Protein AF-S8FRS9-F1 (afdb_monomer)

Secondary structure (DSSP, 8-state):
---PPPPTTS-----TTSTTHHHHGGGSS---------TTHHHHS-HHHHHHS-HHHHHHHHHHHHHHHHHHHHHHHHHTT--SS-GGGTGGGTT--HHHHHHHHHHHHHHHHHHHHHHHHHHHHHHHHT-

Solvent-accessible surface area (backbone atoms only — not comparable to full-atom values): 8387 Å² total; per-residue (Å²): 138,86,83,77,84,80,76,95,75,87,76,76,81,90,45,88,82,45,70,56,46,71,68,64,72,61,75,76,77,72,93,66,81,75,76,92,79,60,92,57,49,77,79,76,38,55,75,63,51,64,72,70,50,55,67,75,60,52,51,53,52,53,51,51,54,53,52,55,48,49,53,52,52,50,53,52,28,56,76,68,72,58,62,97,64,63,68,80,74,46,59,86,53,65,86,64,49,71,69,58,54,51,52,52,52,52,49,54,54,51,51,53,49,52,51,51,52,51,52,54,33,46,57,48,50,56,56,61,72,78,108

Structure (mmCIF, N/CA/C/O backbone):
data_AF-S8FRS9-F1
#
_entry.id   AF-S8FRS9-F1
#
loop_
_atom_site.group_PDB
_atom_site.id
_atom_site.type_symbol
_atom_site.label_atom_id
_atom_site.label_alt_id
_atom_site.label_comp_id
_atom_site.label_asym_id
_atom_site.label_entity_id
_atom_site.label_seq_id
_atom_site.pdbx_PDB_ins_code
_atom_site.Cartn_x
_atom_site.Cartn_y
_atom_site.Cartn_z
_atom_site.occupancy
_atom_site.B_iso_or_equiv
_atom_site.auth_seq_id
_atom_site.auth_comp_id
_atom_site.auth_asym_id
_atom_site.auth_atom_id
_atom_site.pdbx_PDB_model_num
ATOM 1 N N . MET A 1 1 ? -28.679 23.595 -21.204 1.00 37.31 1 MET A N 1
ATOM 2 C CA . MET A 1 1 ? -27.395 23.309 -20.527 1.00 37.31 1 MET A CA 1
ATOM 3 C C . MET A 1 1 ? -27.584 23.653 -19.059 1.00 37.31 1 MET A C 1
ATOM 5 O O . MET A 1 1 ? -27.739 24.822 -18.748 1.00 37.31 1 MET A O 1
ATOM 9 N N . SER A 1 2 ? -27.729 22.643 -18.199 1.00 36.31 2 SER A N 1
ATOM 10 C CA . SER A 1 2 ? -28.071 22.813 -16.780 1.00 36.31 2 SER A CA 1
ATOM 11 C C . SER A 1 2 ? -26.798 22.725 -15.941 1.00 36.31 2 SER A C 1
ATOM 13 O O . SER A 1 2 ? -26.158 21.676 -15.910 1.00 36.31 2 SER A O 1
ATOM 15 N N . THR A 1 3 ? -26.408 23.824 -15.302 1.00 47.44 3 THR A N 1
ATOM 16 C CA . THR A 1 3 ? -25.292 23.894 -14.350 1.00 47.44 3 THR A CA 1
ATOM 17 C C . THR A 1 3 ? -25.769 23.407 -12.982 1.00 47.44 3 THR A C 1
ATOM 19 O O . THR A 1 3 ? -26.663 24.009 -12.392 1.00 47.44 3 THR A O 1
ATOM 22 N N . GLY A 1 4 ? -25.208 22.297 -12.496 1.00 37.56 4 GLY A N 1
ATOM 23 C CA . GLY A 1 4 ? -25.446 21.802 -11.135 1.00 37.56 4 GLY A CA 1
ATOM 24 C C . GLY A 1 4 ? -24.788 22.695 -10.068 1.00 37.56 4 GLY A C 1
ATOM 25 O O . GLY A 1 4 ? -23.850 23.426 -10.391 1.00 37.56 4 GLY A O 1
ATOM 26 N N . PRO A 1 5 ? -25.268 22.663 -8.812 1.00 43.44 5 PRO A N 1
ATOM 27 C CA . PRO A 1 5 ? -24.862 23.605 -7.774 1.00 43.44 5 PRO A CA 1
ATOM 28 C C . PRO A 1 5 ? -23.457 23.307 -7.233 1.00 43.44 5 PRO A C 1
ATOM 30 O O . PRO A 1 5 ? -23.099 22.159 -6.959 1.00 43.44 5 PRO A O 1
ATOM 33 N N . SER A 1 6 ? -22.672 24.368 -7.057 1.00 46.62 6 SER A N 1
ATOM 34 C CA . SER A 1 6 ? -21.384 24.385 -6.365 1.00 46.62 6 SER A CA 1
ATOM 35 C C . SER A 1 6 ? -21.546 24.018 -4.884 1.00 46.62 6 SER A C 1
ATOM 37 O O . SER A 1 6 ? -22.478 24.452 -4.209 1.00 46.62 6 SER A O 1
ATOM 39 N N . SER A 1 7 ? -20.634 23.188 -4.370 1.00 42.19 7 SER A N 1
ATOM 40 C CA . SER A 1 7 ? -20.610 22.776 -2.963 1.00 42.19 7 SER A CA 1
ATOM 41 C C . SER A 1 7 ? -20.274 23.959 -2.031 1.00 42.19 7 SER A C 1
ATOM 43 O O . SER A 1 7 ? -19.376 24.736 -2.350 1.00 42.19 7 SER A O 1
ATOM 45 N N . PRO A 1 8 ? -20.922 24.096 -0.859 1.00 42.75 8 PRO A N 1
ATOM 46 C CA . PRO A 1 8 ? -20.873 25.317 -0.048 1.00 42.75 8 PRO A CA 1
ATOM 47 C C . PRO A 1 8 ? -19.694 25.388 0.948 1.00 42.75 8 PRO A C 1
ATOM 49 O O . PRO A 1 8 ? -19.865 25.848 2.071 1.00 42.75 8 PRO A O 1
ATOM 52 N N . LEU A 1 9 ? -18.488 24.936 0.580 1.00 46.81 9 LEU A N 1
ATOM 53 C CA . LEU A 1 9 ? -17.329 24.916 1.500 1.00 46.81 9 LEU A CA 1
ATOM 54 C C . LEU A 1 9 ? -16.183 25.881 1.144 1.00 46.81 9 LEU A C 1
ATOM 56 O O . LEU A 1 9 ? -15.156 25.860 1.818 1.00 46.81 9 LEU A O 1
ATOM 60 N N . ASP A 1 10 ? -16.345 26.755 0.149 1.00 44.22 10 ASP A N 1
ATOM 61 C CA . ASP A 1 10 ? -15.230 27.562 -0.382 1.00 44.22 10 ASP A CA 1
ATOM 62 C C . ASP A 1 10 ? -15.014 28.946 0.263 1.00 44.22 10 ASP A C 1
ATOM 64 O O . ASP A 1 10 ? -14.202 29.727 -0.227 1.00 44.22 10 ASP A O 1
ATOM 68 N N . THR A 1 11 ? -15.657 29.281 1.387 1.00 48.97 11 THR A N 1
ATOM 69 C CA . THR A 1 11 ? -15.499 30.622 1.997 1.00 48.97 11 THR A CA 1
ATOM 70 C C . THR A 1 11 ? -15.418 30.614 3.525 1.00 48.97 11 THR A C 1
ATOM 72 O O . THR A 1 11 ? -16.160 31.331 4.194 1.00 48.97 11 THR A O 1
ATOM 75 N N . ALA A 1 12 ? -14.515 29.829 4.115 1.00 50.44 12 ALA A N 1
ATOM 76 C CA . ALA A 1 12 ? -14.093 30.109 5.490 1.00 50.44 12 ALA A CA 1
ATOM 77 C C . ALA A 1 12 ? -13.006 31.207 5.464 1.00 50.44 12 ALA A C 1
ATOM 79 O O . ALA A 1 12 ? -11.984 31.010 4.799 1.00 50.44 12 ALA A O 1
ATOM 80 N N . PRO A 1 13 ? -13.192 32.359 6.140 1.00 55.31 13 PRO A N 1
ATOM 81 C CA . PRO A 1 13 ? -12.172 33.401 6.207 1.00 55.31 13 PRO A CA 1
ATOM 82 C C . PRO A 1 13 ? -10.888 32.846 6.835 1.00 55.31 13 PRO A C 1
ATOM 84 O O . PRO A 1 13 ? -10.922 32.150 7.850 1.00 55.31 13 PRO A O 1
ATOM 87 N N . TYR A 1 14 ? -9.749 33.124 6.196 1.00 56.94 14 TYR A N 1
ATOM 88 C CA . TYR A 1 14 ? -8.428 32.721 6.673 1.00 56.94 14 TYR A CA 1
ATOM 89 C C . TYR A 1 14 ? -8.137 33.411 8.011 1.00 56.94 14 TYR A C 1
ATOM 91 O O . TYR A 1 14 ? -7.732 34.570 8.050 1.00 56.94 14 TYR A O 1
ATOM 99 N N . ASP A 1 15 ? -8.354 32.689 9.106 1.00 65.75 15 ASP A N 1
ATOM 100 C CA . ASP A 1 15 ? -7.955 33.111 10.441 1.00 65.75 15 ASP A CA 1
ATOM 101 C C . ASP A 1 15 ? -6.576 32.508 10.770 1.00 65.75 15 ASP A C 1
ATOM 103 O O . ASP A 1 15 ? -6.468 31.295 10.983 1.00 65.75 15 ASP A O 1
ATOM 107 N N . PRO A 1 16 ? -5.500 33.314 10.821 1.00 62.53 16 PRO A N 1
ATOM 108 C CA . PRO A 1 16 ? -4.156 32.834 11.136 1.00 62.53 16 PRO A CA 1
ATOM 109 C C . PRO A 1 16 ? -4.017 32.297 12.570 1.00 62.53 16 PRO A C 1
ATOM 111 O O . PRO A 1 16 ? -3.011 31.647 12.870 1.00 62.53 16 PRO A O 1
ATOM 114 N N . SER A 1 17 ? -4.996 32.546 13.448 1.00 65.06 17 SER A N 1
ATOM 115 C CA . SER A 1 17 ? -5.059 31.982 14.798 1.00 65.06 17 SER A CA 1
ATOM 116 C C . SER A 1 17 ? -5.681 30.579 14.835 1.00 65.06 17 SER A C 1
ATOM 118 O O . SER A 1 17 ? -5.456 29.837 15.794 1.00 65.06 17 SER A O 1
ATOM 120 N N . HIS A 1 18 ? -6.383 30.158 13.771 1.00 69.38 18 HIS A N 1
ATOM 121 C CA . HIS A 1 18 ? -7.006 28.839 13.721 1.00 69.38 18 HIS A CA 1
ATOM 122 C C . HIS A 1 18 ? -5.938 27.737 13.591 1.00 69.38 18 HIS A C 1
ATOM 124 O O . HIS A 1 18 ? -5.136 27.754 12.647 1.00 69.38 18 HIS A O 1
ATOM 130 N N . PRO A 1 19 ? -5.967 26.683 14.431 1.00 65.56 19 PRO A N 1
ATOM 131 C CA . PRO A 1 19 ? -4.932 25.640 14.481 1.00 65.56 19 PRO A CA 1
ATOM 132 C C . PRO A 1 19 ? -4.736 24.840 13.179 1.00 65.56 19 PRO A C 1
ATOM 134 O O . PRO A 1 19 ? -3.778 24.090 13.059 1.00 65.56 19 PRO A O 1
ATOM 137 N N . TYR A 1 20 ? -5.598 25.003 12.171 1.00 68.44 20 TYR A N 1
ATOM 138 C CA . TYR A 1 20 ? -5.528 24.283 10.891 1.00 68.44 20 TYR A CA 1
ATOM 139 C C . TYR A 1 20 ? -5.315 25.196 9.684 1.00 68.44 20 TYR A C 1
ATOM 141 O O . TYR A 1 20 ? -5.204 24.693 8.567 1.00 68.44 20 TYR A O 1
ATOM 149 N N . ALA A 1 21 ? -5.209 26.515 9.877 1.00 68.00 21 ALA A N 1
ATOM 150 C CA . ALA A 1 21 ? -5.101 27.479 8.782 1.00 68.00 21 ALA A CA 1
ATOM 151 C C . ALA A 1 21 ? -3.931 27.166 7.825 1.00 68.00 21 ALA A C 1
ATOM 153 O O . ALA A 1 21 ? -4.050 27.310 6.611 1.00 68.00 21 ALA A O 1
ATOM 154 N N . ARG A 1 22 ? -2.824 26.619 8.350 1.00 62.84 22 ARG A N 1
ATOM 155 C CA . ARG A 1 22 ? -1.629 26.220 7.577 1.00 62.84 22 ARG A CA 1
ATOM 156 C C . ARG A 1 22 ? -1.781 24.938 6.755 1.00 62.84 22 ARG A C 1
ATOM 158 O O . ARG A 1 22 ? -1.001 24.705 5.834 1.00 62.84 22 ARG A O 1
ATOM 165 N N . ILE A 1 23 ? -2.750 24.087 7.088 1.00 62.66 23 ILE A N 1
ATOM 166 C CA . ILE A 1 23 ? -3.017 22.854 6.334 1.00 62.66 23 ILE A CA 1
ATOM 167 C C . ILE A 1 23 ? -3.698 23.210 5.007 1.00 62.66 23 ILE A C 1
ATOM 169 O O . ILE A 1 23 ? -3.396 22.610 3.975 1.00 62.66 23 ILE A O 1
ATOM 173 N N . TYR A 1 24 ? -4.556 24.233 5.021 1.00 59.56 24 TYR A N 1
ATOM 174 C CA . TYR A 1 24 ? -5.308 24.684 3.852 1.00 59.56 24 TYR A CA 1
ATOM 175 C C . TYR A 1 24 ? -4.488 25.578 2.912 1.00 59.56 24 TYR A C 1
ATOM 177 O O . TYR A 1 24 ? -4.623 25.448 1.699 1.00 59.56 24 TYR A O 1
ATOM 185 N N . T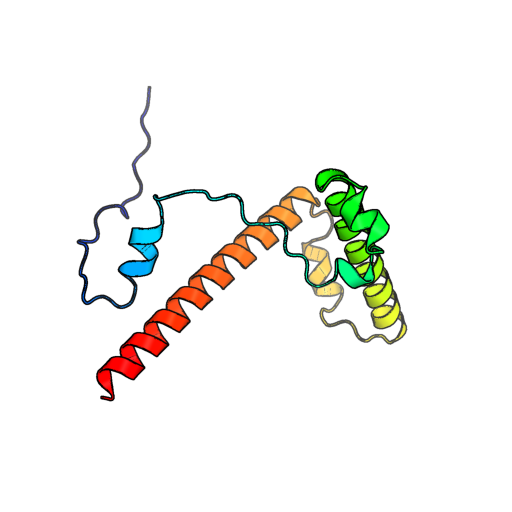HR A 1 25 ? -3.553 26.387 3.423 1.00 58.75 25 THR A N 1
ATOM 186 C CA . THR A 1 25 ? -2.671 27.220 2.575 1.00 58.75 25 THR A CA 1
ATOM 187 C C . THR A 1 25 ? -1.615 26.427 1.801 1.00 58.75 25 THR A C 1
ATOM 189 O O . THR A 1 25 ? -1.018 26.938 0.857 1.00 58.75 25 THR A O 1
ATOM 192 N N . ARG A 1 26 ? -1.391 25.150 2.141 1.00 56.88 26 ARG A N 1
ATOM 193 C CA . ARG A 1 26 ? -0.416 24.284 1.457 1.00 56.88 26 ARG A CA 1
ATOM 194 C C . ARG A 1 26 ? -0.953 23.636 0.170 1.00 56.88 26 ARG A C 1
ATOM 196 O O . ARG A 1 26 ? -0.233 22.861 -0.458 1.00 56.88 26 ARG A O 1
ATOM 203 N N . LYS A 1 27 ? -2.203 23.902 -0.227 1.00 55.19 27 LYS A N 1
ATOM 204 C CA . LYS A 1 27 ? -2.864 23.158 -1.314 1.00 55.19 27 LYS A CA 1
ATOM 205 C C . LYS A 1 27 ? -2.434 23.522 -2.743 1.00 55.19 27 LYS A C 1
ATOM 207 O O . LYS A 1 27 ? -2.651 22.687 -3.615 1.00 55.19 27 LYS A O 1
ATOM 212 N N . GLU A 1 28 ? -1.783 24.659 -3.005 1.00 51.62 28 GLU A N 1
ATOM 213 C CA . GLU A 1 28 ? -1.558 25.097 -4.404 1.00 51.62 28 GLU A CA 1
ATOM 214 C C . GLU A 1 28 ? -0.097 25.239 -4.867 1.00 51.62 28 GLU A C 1
ATOM 216 O O . GLU A 1 28 ? 0.182 25.166 -6.063 1.00 51.62 28 GLU A O 1
ATOM 221 N N . GLY A 1 29 ? 0.877 25.355 -3.966 1.00 48.53 29 GLY A N 1
ATOM 222 C CA . GLY A 1 29 ? 2.266 25.620 -4.351 1.00 48.53 29 GLY A CA 1
ATOM 223 C C . GLY A 1 29 ? 3.116 24.359 -4.519 1.00 48.53 29 GLY A C 1
ATOM 224 O O . GLY A 1 29 ? 3.614 23.816 -3.538 1.00 48.53 29 GLY A O 1
ATOM 225 N N . ALA A 1 30 ? 3.356 23.951 -5.766 1.00 52.44 30 ALA A N 1
ATOM 226 C CA . ALA A 1 30 ? 4.324 22.935 -6.198 1.00 52.44 30 ALA A CA 1
ATOM 227 C C . ALA A 1 30 ? 3.977 21.467 -5.872 1.00 52.44 30 ALA A C 1
ATOM 229 O O . ALA A 1 30 ? 4.386 20.890 -4.861 1.00 52.44 30 ALA A O 1
ATOM 230 N N . LYS A 1 31 ? 3.364 20.792 -6.856 1.00 56.38 31 LYS A N 1
ATOM 231 C CA . LYS A 1 31 ? 3.412 19.328 -7.029 1.00 56.38 31 LYS A CA 1
ATOM 232 C C . LYS A 1 31 ? 4.859 18.887 -7.303 1.00 56.38 31 LYS A C 1
ATOM 234 O O . LYS A 1 31 ? 5.198 18.454 -8.402 1.00 56.38 31 LYS A O 1
ATOM 239 N N . ARG A 1 32 ? 5.755 19.034 -6.325 1.00 56.50 32 ARG A N 1
ATOM 240 C CA . ARG A 1 32 ? 7.121 18.522 -6.429 1.00 56.50 32 ARG A CA 1
ATOM 241 C C . ARG A 1 32 ? 7.009 17.002 -6.453 1.00 56.50 32 ARG A C 1
ATOM 243 O O . ARG A 1 32 ? 6.463 16.413 -5.519 1.00 56.50 32 ARG A O 1
ATOM 250 N N . ARG A 1 33 ? 7.478 16.362 -7.530 1.00 57.28 33 ARG A N 1
ATOM 251 C CA . ARG A 1 33 ? 7.569 14.897 -7.588 1.00 57.28 33 ARG A CA 1
ATOM 252 C C . ARG A 1 33 ? 8.362 14.445 -6.365 1.00 57.28 33 ARG A C 1
ATOM 254 O O . ARG A 1 33 ? 9.526 14.808 -6.211 1.00 57.28 33 ARG A O 1
ATOM 261 N N . LYS A 1 34 ? 7.701 13.719 -5.463 1.00 62.16 34 LYS A N 1
ATOM 262 C CA . LYS A 1 34 ? 8.333 13.190 -4.259 1.00 62.16 34 LYS A CA 1
ATOM 263 C C . LYS A 1 34 ? 9.410 12.210 -4.712 1.00 62.16 34 LYS A C 1
ATOM 265 O O . LYS A 1 34 ? 9.132 11.320 -5.516 1.00 62.16 34 LYS A O 1
ATOM 270 N N . MET A 1 35 ? 10.637 12.429 -4.247 1.00 64.25 35 MET A N 1
ATOM 271 C CA . MET A 1 35 ? 11.751 11.537 -4.538 1.00 64.25 35 MET A CA 1
ATOM 272 C C . MET A 1 35 ? 11.377 10.120 -4.100 1.00 64.2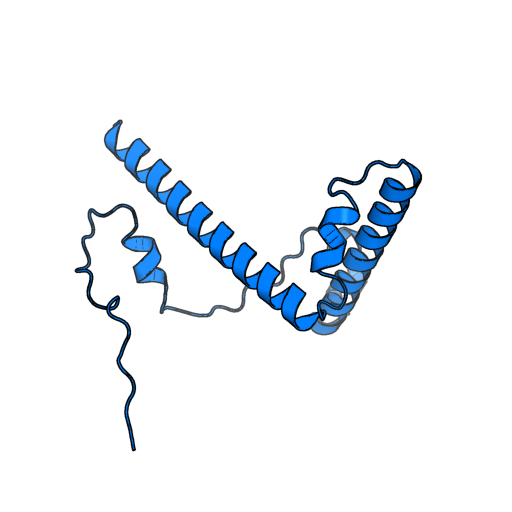5 35 MET A C 1
ATOM 274 O O . MET A 1 35 ? 10.760 9.932 -3.048 1.00 64.25 35 MET A O 1
ATOM 278 N N . TRP A 1 36 ? 11.684 9.150 -4.957 1.00 65.69 36 TRP A N 1
ATOM 279 C CA . TRP A 1 36 ? 11.430 7.740 -4.698 1.00 65.69 36 TRP A CA 1
ATOM 280 C C . TRP A 1 36 ? 12.340 7.288 -3.553 1.00 65.69 36 TRP A C 1
ATOM 282 O O . TRP A 1 36 ? 13.498 6.969 -3.777 1.00 65.69 36 TRP A O 1
ATOM 292 N N . ASN A 1 37 ? 11.819 7.335 -2.327 1.00 67.44 37 ASN A N 1
ATOM 293 C CA . ASN A 1 37 ? 12.516 6.933 -1.109 1.00 67.44 37 ASN A CA 1
ATOM 294 C C . ASN A 1 37 ? 11.811 5.697 -0.552 1.00 67.44 37 ASN A C 1
ATOM 296 O O . ASN A 1 37 ? 10.843 5.823 0.200 1.00 67.44 37 ASN A O 1
ATOM 300 N N . HIS A 1 38 ? 12.254 4.510 -0.963 1.00 79.56 38 HIS A N 1
ATOM 301 C CA . HIS A 1 38 ? 11.671 3.251 -0.508 1.00 79.56 38 HIS A CA 1
ATOM 302 C C . HIS A 1 38 ? 12.515 2.673 0.614 1.00 79.56 38 HIS A C 1
ATOM 304 O O . HIS A 1 38 ? 13.694 2.384 0.427 1.00 79.56 38 HIS A O 1
ATOM 310 N N . ALA A 1 39 ? 11.898 2.507 1.785 1.00 80.56 39 ALA A N 1
ATOM 311 C CA . ALA A 1 39 ? 12.586 2.072 2.998 1.00 80.56 39 ALA A CA 1
ATOM 312 C C . ALA A 1 39 ? 13.329 0.7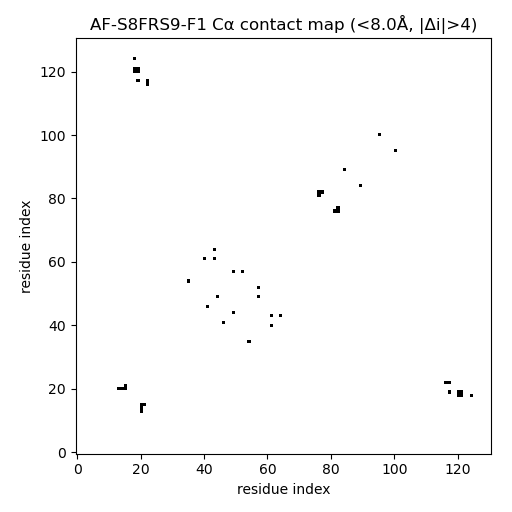36 2.815 1.00 80.56 39 ALA A C 1
ATOM 314 O O . ALA A 1 39 ? 14.400 0.555 3.386 1.00 80.56 39 ALA A O 1
ATOM 315 N N . HIS A 1 40 ? 12.798 -0.158 1.973 1.00 82.75 40 HIS A N 1
ATOM 316 C CA . HIS A 1 40 ? 13.349 -1.496 1.742 1.00 82.75 40 HIS A CA 1
ATOM 317 C C . HIS A 1 40 ? 14.079 -1.648 0.400 1.00 82.75 40 HIS A C 1
ATOM 319 O O . HIS A 1 40 ? 14.389 -2.767 0.005 1.00 82.75 40 HIS A O 1
ATOM 325 N N . GLU A 1 41 ? 14.367 -0.558 -0.326 1.00 85.62 41 GLU A N 1
ATOM 326 C CA . GLU A 1 41 ? 15.047 -0.649 -1.634 1.00 85.62 41 GLU A CA 1
ATOM 327 C C . GLU A 1 41 ? 16.415 -1.333 -1.494 1.00 85.62 41 GLU A C 1
ATOM 329 O O . GLU A 1 41 ? 16.745 -2.221 -2.270 1.00 85.62 41 GLU A O 1
ATOM 334 N N . LYS A 1 42 ? 17.157 -1.013 -0.428 1.00 85.81 42 LYS A N 1
ATOM 335 C CA . LYS A 1 42 ? 18.468 -1.613 -0.122 1.00 85.81 42 LYS A CA 1
ATOM 336 C C . LYS A 1 42 ? 18.408 -3.078 0.323 1.00 85.81 42 LYS A C 1
ATOM 338 O O . LYS A 1 42 ? 19.444 -3.724 0.394 1.00 85.81 42 LYS A O 1
ATOM 343 N N . SER A 1 43 ? 17.226 -3.582 0.673 1.00 86.56 43 SER A N 1
ATOM 344 C CA . SER A 1 43 ? 17.021 -4.991 1.031 1.00 86.56 43 SER A CA 1
ATOM 345 C C . SER A 1 43 ? 16.639 -5.845 -0.177 1.00 86.56 43 SER A C 1
ATOM 347 O O . SER A 1 43 ? 16.744 -7.063 -0.108 1.00 86.56 43 SER A O 1
ATOM 349 N N . LEU A 1 44 ? 16.167 -5.213 -1.256 1.00 88.44 44 LEU A N 1
ATOM 350 C CA . LEU A 1 44 ? 15.689 -5.887 -2.464 1.00 88.44 44 LEU A CA 1
ATOM 351 C C . LEU A 1 44 ? 16.646 -5.746 -3.646 1.00 88.44 44 LEU A C 1
ATOM 353 O O . LEU A 1 44 ? 16.662 -6.619 -4.503 1.00 88.44 44 LEU A O 1
ATOM 357 N N . PHE A 1 45 ? 17.422 -4.663 -3.693 1.00 90.00 45 PHE A N 1
ATOM 358 C CA . PHE A 1 45 ? 18.359 -4.384 -4.772 1.00 90.00 45 PHE A CA 1
ATOM 359 C C . PHE A 1 45 ? 19.766 -4.181 -4.224 1.00 90.00 45 PHE A C 1
ATOM 361 O O . PHE A 1 45 ? 19.983 -3.514 -3.208 1.00 90.00 45 PHE A O 1
ATOM 368 N N . THR A 1 46 ? 20.736 -4.701 -4.958 1.00 91.44 46 THR A N 1
ATOM 369 C CA . THR A 1 46 ? 22.150 -4.407 -4.762 1.00 91.44 46 THR A CA 1
ATOM 370 C C . THR A 1 46 ? 22.467 -2.952 -5.145 1.00 91.44 46 THR A C 1
ATOM 372 O O . THR A 1 46 ? 21.756 -2.336 -5.949 1.00 91.44 46 THR A O 1
ATOM 375 N N . PRO A 1 47 ? 23.569 -2.369 -4.633 1.00 89.75 47 PRO A N 1
ATOM 376 C CA . PRO A 1 47 ? 24.001 -1.026 -5.033 1.00 89.75 47 PRO A CA 1
ATOM 377 C C . PRO A 1 47 ? 24.211 -0.877 -6.547 1.00 89.75 47 PRO A C 1
ATOM 379 O O . PRO A 1 47 ? 23.937 0.187 -7.111 1.00 89.75 47 PRO A O 1
ATOM 382 N N . GLN A 1 48 ? 24.660 -1.950 -7.206 1.00 90.81 48 GLN A N 1
ATOM 383 C CA . GLN A 1 48 ? 24.840 -1.991 -8.653 1.00 90.81 48 GLN A CA 1
ATOM 384 C C . GLN A 1 48 ? 23.494 -1.873 -9.373 1.00 90.81 48 GLN A C 1
ATOM 386 O O . GLN A 1 48 ? 23.344 -0.991 -10.212 1.00 90.81 48 GLN A O 1
ATOM 391 N N . GLU A 1 49 ? 22.496 -2.674 -8.998 1.00 90.31 49 GLU A N 1
ATOM 392 C CA . GLU A 1 49 ? 21.148 -2.629 -9.586 1.00 90.31 49 GLU A CA 1
ATOM 393 C C . GLU A 1 49 ? 20.452 -1.285 -9.357 1.00 90.31 49 GLU A C 1
ATOM 395 O O . GLU A 1 49 ? 19.801 -0.759 -10.258 1.00 90.31 49 GLU A O 1
ATOM 400 N N . ILE A 1 50 ? 20.625 -0.672 -8.182 1.00 88.56 50 ILE A N 1
ATOM 401 C CA . ILE A 1 50 ? 20.091 0.672 -7.905 1.00 88.56 50 ILE A CA 1
ATOM 402 C C . ILE A 1 50 ? 20.694 1.712 -8.861 1.00 88.56 50 ILE A C 1
ATOM 404 O O . ILE A 1 50 ? 19.991 2.636 -9.287 1.00 88.56 50 ILE A O 1
ATOM 408 N N . SER A 1 51 ? 21.976 1.562 -9.196 1.00 86.38 51 SER A N 1
ATOM 409 C CA . SER A 1 51 ? 22.708 2.496 -10.054 1.00 86.38 51 SER A CA 1
ATOM 410 C C . SER A 1 51 ? 22.435 2.273 -11.544 1.00 86.38 51 SER A C 1
ATOM 412 O O . SER A 1 51 ? 22.415 3.237 -12.305 1.00 86.38 51 SER A O 1
ATOM 414 N N . THR A 1 52 ? 22.206 1.027 -11.971 1.00 90.88 52 THR A N 1
ATOM 415 C CA . THR A 1 52 ? 22.052 0.666 -13.391 1.00 90.88 52 THR A CA 1
ATOM 416 C C . THR A 1 52 ? 20.598 0.585 -13.847 1.00 90.88 52 THR A C 1
ATOM 418 O O . THR A 1 52 ? 20.285 0.959 -14.977 1.00 90.88 52 THR A O 1
ATOM 421 N N . MET A 1 53 ? 19.678 0.125 -12.996 1.00 89.62 53 MET A N 1
ATOM 422 C CA . MET A 1 53 ? 18.274 -0.023 -13.373 1.00 89.62 53 MET A CA 1
ATOM 423 C C . MET A 1 53 ? 17.523 1.288 -13.207 1.00 89.62 53 MET A C 1
ATOM 425 O O . MET A 1 53 ? 17.538 1.892 -12.140 1.00 89.62 53 MET A O 1
ATOM 429 N N . GLY A 1 54 ? 16.763 1.700 -14.220 1.00 87.81 54 GLY A N 1
ATOM 430 C CA . GLY A 1 54 ? 15.912 2.884 -14.126 1.00 87.81 54 GLY A CA 1
ATOM 431 C C . GLY A 1 54 ? 14.811 2.751 -13.068 1.00 87.81 54 GLY A C 1
ATOM 432 O O . GLY A 1 54 ? 14.237 1.677 -12.864 1.00 87.81 54 GLY A O 1
ATOM 433 N N . ALA A 1 55 ? 14.449 3.877 -12.441 1.00 84.19 55 ALA A N 1
ATOM 434 C CA . ALA A 1 55 ? 13.430 3.914 -11.393 1.00 84.19 55 ALA A CA 1
ATOM 435 C C . ALA A 1 55 ? 12.116 3.192 -11.766 1.00 84.19 55 ALA A C 1
ATOM 437 O O . ALA A 1 55 ? 11.663 2.416 -10.934 1.00 84.19 55 ALA A O 1
ATOM 438 N N . PRO A 1 56 ? 11.510 3.353 -12.969 1.00 86.81 56 PRO A N 1
ATOM 439 C CA . PRO A 1 56 ? 10.264 2.658 -13.326 1.00 86.81 56 PRO A CA 1
ATOM 440 C C . PRO A 1 56 ? 10.328 1.131 -13.187 1.00 86.81 56 PRO A C 1
ATOM 442 O O . PRO A 1 56 ? 9.382 0.519 -12.690 1.00 86.81 56 PRO A O 1
ATOM 445 N N . HIS A 1 57 ? 11.454 0.525 -13.571 1.00 88.75 57 HIS A N 1
ATOM 446 C CA . HIS A 1 57 ? 11.633 -0.921 -13.493 1.00 88.75 57 HIS A CA 1
ATOM 447 C C . HIS A 1 57 ? 11.789 -1.370 -12.037 1.00 88.75 57 HIS A C 1
ATOM 449 O O . HIS A 1 57 ? 11.088 -2.274 -11.581 1.00 88.75 57 HIS A O 1
ATOM 455 N N . ARG A 1 58 ? 12.597 -0.635 -11.260 1.00 90.06 58 ARG A N 1
ATOM 456 C CA . ARG A 1 58 ? 12.751 -0.881 -9.819 1.00 90.06 58 ARG A CA 1
ATOM 457 C C . ARG A 1 58 ? 11.431 -0.746 -9.058 1.00 90.06 58 ARG A C 1
ATOM 459 O O . ARG A 1 58 ? 11.185 -1.543 -8.163 1.00 90.06 58 ARG A O 1
ATOM 466 N N . ARG A 1 59 ? 10.546 0.198 -9.425 1.00 88.56 59 ARG A N 1
ATOM 467 C CA . ARG A 1 59 ? 9.210 0.325 -8.795 1.00 88.56 59 ARG A CA 1
ATOM 468 C C . ARG A 1 59 ? 8.391 -0.947 -8.946 1.00 88.56 59 ARG A C 1
ATOM 470 O O . ARG A 1 59 ? 7.786 -1.393 -7.981 1.00 88.56 59 ARG A O 1
ATOM 477 N N . THR A 1 60 ? 8.385 -1.501 -10.153 1.00 90.38 60 THR A N 1
ATOM 478 C CA . THR A 1 60 ? 7.591 -2.686 -10.487 1.00 90.38 60 THR A CA 1
ATOM 479 C C . THR A 1 60 ? 8.053 -3.883 -9.665 1.00 90.38 60 THR A C 1
ATOM 481 O O . THR A 1 60 ? 7.240 -4.515 -8.997 1.00 90.38 60 THR A O 1
ATOM 484 N N . ILE A 1 61 ? 9.365 -4.128 -9.636 1.00 91.81 61 ILE A N 1
ATOM 485 C CA . ILE A 1 61 ? 9.954 -5.225 -8.860 1.00 91.81 61 ILE A CA 1
ATOM 486 C C . ILE A 1 61 ? 9.739 -5.001 -7.361 1.00 91.81 61 ILE A C 1
ATOM 488 O O . ILE A 1 61 ? 9.319 -5.913 -6.665 1.00 91.81 61 ILE A O 1
ATOM 492 N N . TYR A 1 62 ? 9.953 -3.780 -6.863 1.00 92.06 62 TYR A N 1
ATOM 493 C CA . TYR A 1 62 ? 9.734 -3.450 -5.455 1.00 92.06 62 TYR A CA 1
ATOM 494 C C . TYR A 1 62 ? 8.300 -3.760 -5.010 1.00 92.06 62 TYR A C 1
ATOM 496 O O . TYR A 1 62 ? 8.096 -4.399 -3.979 1.00 92.06 62 TYR A O 1
ATOM 504 N N . THR A 1 63 ? 7.305 -3.320 -5.785 1.00 89.69 63 THR A N 1
ATOM 505 C CA . THR A 1 63 ? 5.894 -3.584 -5.487 1.00 89.69 63 THR A CA 1
ATOM 506 C C . THR A 1 63 ? 5.589 -5.076 -5.531 1.00 89.69 63 THR A C 1
ATOM 508 O O . THR A 1 63 ? 5.017 -5.580 -4.570 1.00 89.69 63 THR A O 1
ATOM 511 N N . ALA A 1 64 ? 6.034 -5.786 -6.570 1.00 90.75 64 ALA A N 1
ATOM 512 C CA . ALA A 1 64 ? 5.817 -7.226 -6.690 1.00 90.75 64 ALA A CA 1
ATOM 513 C C . ALA A 1 64 ? 6.448 -8.009 -5.524 1.00 90.75 64 ALA A C 1
ATOM 515 O O . ALA A 1 64 ? 5.822 -8.906 -4.965 1.00 90.75 64 ALA A O 1
ATOM 516 N N . SER A 1 65 ? 7.658 -7.635 -5.098 1.00 92.69 65 SER A N 1
ATOM 517 C CA . SER A 1 65 ? 8.329 -8.253 -3.951 1.00 92.69 65 SER A CA 1
ATOM 518 C C . SER A 1 65 ? 7.581 -8.019 -2.636 1.00 92.69 65 SER A C 1
ATOM 520 O O . SER A 1 65 ? 7.502 -8.927 -1.810 1.00 92.69 65 SER A O 1
ATOM 522 N N . LEU A 1 66 ? 7.012 -6.824 -2.429 1.00 90.38 66 LEU A N 1
ATOM 523 C CA . LEU A 1 66 ? 6.180 -6.551 -1.254 1.00 90.38 66 LEU A CA 1
ATOM 524 C C . LEU A 1 66 ? 4.861 -7.330 -1.283 1.00 90.38 66 LEU A C 1
ATOM 526 O O . LEU A 1 66 ? 4.468 -7.867 -0.252 1.00 90.38 66 LEU A O 1
ATOM 530 N N . GLU A 1 67 ? 4.198 -7.402 -2.439 1.00 90.44 67 GLU A N 1
ATOM 531 C CA . GLU A 1 67 ? 2.965 -8.179 -2.622 1.00 90.44 67 GLU A CA 1
ATOM 532 C C . GLU A 1 67 ? 3.220 -9.662 -2.310 1.00 90.44 67 GLU A C 1
ATOM 534 O O . GLU A 1 67 ? 2.566 -10.226 -1.436 1.00 90.44 67 GLU A O 1
ATOM 539 N N . ALA A 1 68 ? 4.277 -10.250 -2.880 1.00 92.81 68 ALA A N 1
ATOM 540 C CA . ALA A 1 68 ? 4.662 -11.635 -2.606 1.00 92.81 68 ALA A CA 1
ATOM 541 C C . ALA A 1 68 ? 5.016 -11.888 -1.127 1.00 92.81 68 ALA A C 1
ATOM 543 O O . ALA A 1 68 ? 4.772 -12.975 -0.594 1.00 92.81 68 ALA A O 1
ATOM 544 N N . HIS A 1 69 ? 5.608 -10.903 -0.443 1.00 91.88 69 HIS A N 1
ATOM 545 C CA . HIS A 1 69 ? 5.888 -11.014 0.988 1.00 91.88 69 HIS A CA 1
ATOM 546 C C . HIS A 1 69 ? 4.605 -11.002 1.827 1.00 91.88 69 HIS A C 1
ATOM 548 O O . HIS A 1 69 ? 4.481 -11.806 2.753 1.00 91.88 69 HIS A O 1
ATOM 554 N N . ILE A 1 70 ? 3.645 -10.135 1.488 1.00 90.00 70 ILE A N 1
ATOM 555 C CA . ILE A 1 70 ? 2.332 -10.089 2.141 1.00 90.00 70 ILE A CA 1
ATOM 556 C C . ILE A 1 70 ? 1.592 -11.410 1.932 1.00 90.00 70 ILE A C 1
ATOM 558 O O . ILE A 1 70 ? 1.085 -11.962 2.905 1.00 90.00 70 ILE A O 1
ATOM 562 N N . ASP A 1 71 ? 1.591 -11.954 0.715 1.00 91.25 71 ASP A N 1
ATOM 563 C CA . ASP A 1 71 ? 0.941 -13.234 0.415 1.00 91.25 71 ASP A CA 1
ATOM 564 C C . ASP A 1 71 ? 1.549 -14.378 1.235 1.00 91.25 71 ASP A C 1
ATOM 566 O O . ASP A 1 71 ? 0.832 -15.202 1.808 1.00 91.25 71 ASP A O 1
ATOM 570 N N . ARG A 1 72 ? 2.882 -14.400 1.373 1.00 93.38 72 ARG A N 1
ATOM 571 C CA . ARG A 1 72 ? 3.576 -15.384 2.212 1.00 93.38 72 ARG A CA 1
ATOM 572 C C . ARG A 1 72 ? 3.196 -15.251 3.685 1.00 93.38 72 ARG A C 1
ATOM 574 O O . ARG A 1 72 ? 2.905 -16.261 4.321 1.00 93.38 72 ARG A O 1
ATOM 581 N N . LEU A 1 73 ? 3.195 -14.031 4.225 1.00 92.19 73 LEU A N 1
ATOM 582 C CA . LEU A 1 73 ? 2.775 -13.779 5.607 1.00 92.19 73 LEU A CA 1
ATOM 583 C C . LEU A 1 73 ? 1.318 -14.187 5.822 1.00 92.19 73 LEU A C 1
ATOM 585 O O . LEU A 1 73 ? 0.997 -14.813 6.827 1.00 92.19 73 LEU A O 1
ATOM 589 N N . HIS A 1 74 ? 0.444 -13.876 4.866 1.00 88.69 74 HIS A N 1
ATOM 590 C CA . HIS A 1 74 ? -0.958 -14.258 4.916 1.00 88.69 74 HIS A CA 1
ATOM 591 C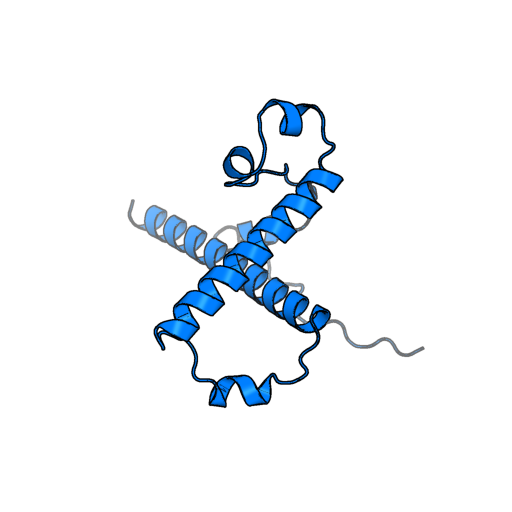 C . HIS A 1 74 ? -1.121 -15.782 4.965 1.00 88.69 74 HIS A C 1
ATOM 593 O O . HIS A 1 74 ? -1.839 -16.289 5.823 1.00 88.69 74 HIS A O 1
ATOM 599 N N . ALA A 1 75 ? -0.396 -16.518 4.119 1.00 91.25 75 ALA A N 1
ATOM 600 C CA . ALA A 1 75 ? -0.398 -17.979 4.135 1.00 91.25 75 ALA A CA 1
ATOM 601 C C . ALA A 1 75 ? 0.116 -18.557 5.468 1.00 91.25 75 ALA A C 1
ATOM 603 O O . ALA A 1 75 ? -0.453 -19.518 5.983 1.00 91.25 75 ALA A O 1
ATOM 604 N N . GLN A 1 76 ? 1.155 -17.957 6.060 1.00 93.38 76 GLN A N 1
ATOM 605 C CA . GLN A 1 76 ? 1.669 -18.369 7.373 1.00 93.38 76 GLN A CA 1
ATOM 606 C C . GLN A 1 76 ? 0.641 -18.143 8.487 1.00 93.38 76 GLN A C 1
ATOM 608 O O . GLN A 1 76 ? 0.385 -19.042 9.284 1.00 93.38 76 GLN A O 1
ATOM 613 N N . LEU A 1 77 ? 0.024 -16.961 8.523 1.00 90.62 77 LEU A N 1
ATOM 614 C CA . LEU A 1 77 ? -1.017 -16.625 9.495 1.00 90.62 77 LEU A CA 1
ATOM 615 C C . LEU A 1 77 ? -2.231 -17.547 9.370 1.00 90.62 77 LEU A C 1
ATOM 617 O O . LEU A 1 77 ? -2.777 -17.983 10.383 1.00 90.62 77 LEU A O 1
ATOM 621 N N . LEU A 1 78 ? -2.611 -17.888 8.138 1.00 88.31 78 LEU A N 1
ATOM 622 C CA . LEU A 1 78 ? -3.676 -18.844 7.868 1.00 88.31 78 LEU A CA 1
ATOM 623 C C . LEU A 1 78 ? -3.343 -20.232 8.426 1.00 88.31 78 LEU A C 1
ATOM 625 O O . LEU A 1 78 ? -4.180 -20.835 9.093 1.00 88.31 78 LEU A O 1
ATOM 629 N N . GLY A 1 79 ? -2.112 -20.708 8.210 1.00 90.12 79 GLY A N 1
ATOM 630 C CA . GLY A 1 79 ? -1.638 -21.989 8.738 1.00 90.12 79 GLY A CA 1
ATOM 631 C C . GLY A 1 79 ? -1.638 -22.061 10.268 1.00 90.12 79 GLY A C 1
ATOM 632 O O . GLY A 1 79 ? -1.863 -23.129 10.830 1.00 90.12 79 GLY A O 1
ATOM 633 N N . TYR A 1 80 ? -1.445 -20.929 10.949 1.00 91.25 80 TYR A N 1
ATOM 634 C CA . TYR A 1 80 ? -1.514 -20.836 12.411 1.00 91.25 80 TYR A CA 1
ATOM 635 C C . TYR A 1 80 ? -2.915 -20.528 12.954 1.00 91.25 80 TYR A C 1
ATOM 637 O O . TYR A 1 80 ? -3.065 -20.367 14.162 1.00 91.25 80 TYR A O 1
ATOM 645 N N . ALA A 1 81 ? -3.931 -20.416 12.090 1.00 86.06 81 ALA A N 1
ATOM 646 C CA . ALA A 1 81 ? -5.269 -19.937 12.446 1.00 86.06 81 ALA A CA 1
ATOM 647 C C . ALA A 1 81 ? -5.269 -18.557 13.148 1.00 86.06 81 ALA A C 1
ATOM 649 O O . ALA A 1 81 ? -6.182 -18.224 13.901 1.00 86.06 81 ALA A O 1
ATOM 650 N N . LEU A 1 82 ? -4.252 -17.729 12.879 1.00 82.88 82 LEU A N 1
ATOM 651 C CA . LEU A 1 82 ? -4.081 -16.383 13.428 1.00 82.88 82 LEU A CA 1
ATOM 652 C C . LEU A 1 82 ? -4.477 -15.339 12.382 1.00 82.88 82 LEU A C 1
ATOM 654 O O . LEU A 1 82 ? -3.640 -14.595 11.874 1.00 82.88 82 LEU A O 1
ATOM 658 N N . PHE A 1 83 ? -5.761 -15.276 12.036 1.00 80.88 83 PHE A N 1
ATOM 659 C CA . PHE A 1 83 ? -6.271 -14.251 11.126 1.00 80.88 83 PHE A CA 1
ATOM 660 C C . PHE A 1 83 ? -6.884 -13.075 11.908 1.00 80.88 83 PHE A C 1
ATOM 662 O O . PHE A 1 83 ? -7.726 -13.280 12.781 1.00 80.88 83 PHE A O 1
ATOM 669 N N . PRO A 1 84 ? -6.505 -11.818 11.602 1.00 79.75 84 PRO A N 1
ATOM 670 C CA . PRO A 1 84 ? -7.016 -10.645 12.318 1.00 79.75 84 PRO A CA 1
ATOM 671 C C . PRO A 1 84 ? -8.491 -10.338 12.013 1.00 79.75 84 PRO A C 1
ATOM 673 O O . PRO A 1 84 ? -9.128 -9.586 12.749 1.00 79.75 84 PRO A O 1
ATOM 676 N N . VAL A 1 85 ? -9.037 -10.885 10.921 1.00 83.12 85 VAL A N 1
ATOM 677 C CA . VAL A 1 85 ? -10.416 -10.653 10.475 1.00 83.12 85 VAL A CA 1
ATOM 678 C C . VAL A 1 85 ? -11.072 -12.000 10.162 1.00 83.12 85 VAL A C 1
ATOM 680 O O . VAL A 1 85 ? -10.551 -12.714 9.307 1.00 83.12 85 VAL A O 1
ATOM 683 N N . PRO A 1 86 ? -12.194 -12.352 10.819 1.00 85.81 86 PRO A N 1
ATOM 684 C CA . PRO A 1 86 ? -12.951 -13.565 10.512 1.00 85.81 86 PRO A CA 1
ATOM 685 C C . PRO A 1 86 ? -13.454 -13.601 9.065 1.00 85.81 86 PRO A C 1
ATOM 687 O O . PRO A 1 86 ? -13.841 -12.563 8.518 1.00 85.81 86 PRO A O 1
ATOM 690 N N . PHE A 1 87 ? -13.481 -14.790 8.457 1.00 85.62 87 PHE A N 1
ATOM 691 C CA . PHE A 1 87 ? -13.861 -14.975 7.051 1.00 85.62 87 PHE A CA 1
ATOM 692 C C . PHE A 1 87 ? -15.304 -14.566 6.758 1.00 85.62 87 PHE A C 1
ATOM 694 O O . PHE A 1 87 ? -15.583 -14.032 5.688 1.00 85.62 87 PHE A O 1
ATOM 701 N N . GLU A 1 88 ? -16.207 -14.702 7.726 1.00 89.44 88 GLU A N 1
ATOM 702 C CA . GLU A 1 88 ? -17.615 -14.319 7.595 1.00 89.44 88 GLU A CA 1
ATOM 703 C C . GLU A 1 88 ? -17.759 -12.818 7.313 1.00 89.44 88 GLU A C 1
ATOM 705 O O . GLU A 1 88 ? -18.675 -12.386 6.617 1.00 89.44 88 GLU A O 1
ATOM 710 N N . L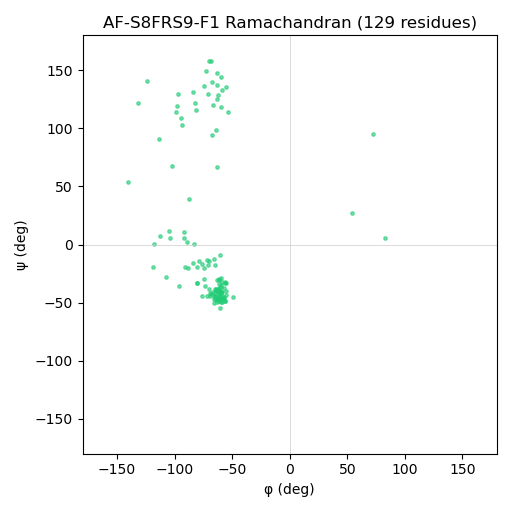YS A 1 89 ? -16.817 -12.004 7.811 1.00 87.06 89 LYS A N 1
ATOM 711 C CA . LYS A 1 89 ? -16.780 -10.560 7.546 1.00 87.06 89 LYS A CA 1
ATOM 712 C C . LYS A 1 89 ? -16.210 -10.217 6.170 1.00 87.06 89 LYS A C 1
ATOM 714 O O . LYS A 1 89 ? -16.345 -9.072 5.745 1.00 87.06 89 LYS A O 1
ATOM 719 N N . LEU A 1 90 ? -15.562 -11.167 5.496 1.00 85.62 90 LEU A N 1
ATOM 720 C CA . LEU A 1 90 ? -14.995 -10.988 4.159 1.00 85.62 90 LEU A CA 1
ATOM 721 C C . LEU A 1 90 ? -16.006 -11.302 3.049 1.00 85.62 90 LEU A C 1
ATOM 723 O O . LEU A 1 90 ? -15.843 -10.799 1.939 1.00 85.62 90 LEU A O 1
ATOM 727 N N . GLU A 1 91 ? -17.067 -12.063 3.339 1.00 86.31 91 GLU A N 1
ATOM 728 C CA . GLU A 1 91 ? -18.094 -12.446 2.356 1.00 86.31 91 GLU A CA 1
ATOM 729 C C . GLU A 1 91 ? -18.757 -11.239 1.677 1.00 86.31 91 GLU A C 1
ATOM 731 O O . GLU A 1 91 ? -18.980 -11.245 0.468 1.00 86.31 91 GLU A O 1
ATOM 736 N N . SER A 1 92 ? -18.992 -10.150 2.415 1.00 86.62 92 SER A N 1
ATOM 737 C CA . SER A 1 92 ? -19.555 -8.907 1.864 1.00 86.62 92 SER A CA 1
ATOM 738 C C . SER A 1 92 ? -18.640 -8.208 0.851 1.00 86.62 92 SER A C 1
ATOM 740 O O . SER A 1 92 ? -19.101 -7.372 0.075 1.00 86.62 92 SER A O 1
ATOM 742 N N . PHE A 1 93 ? -17.351 -8.553 0.838 1.00 83.62 93 PHE A N 1
ATOM 743 C CA . PHE A 1 93 ? -16.348 -8.017 -0.081 1.00 83.62 93 PHE A CA 1
ATOM 744 C C . PHE A 1 93 ? -15.984 -9.006 -1.195 1.00 83.62 93 PHE A C 1
ATOM 746 O O . PHE A 1 93 ? -15.087 -8.736 -2.000 1.00 83.62 93 PHE A O 1
ATOM 753 N N . ARG A 1 94 ? -16.671 -10.149 -1.280 1.00 84.56 94 ARG A N 1
ATOM 754 C CA . ARG A 1 94 ? -16.453 -11.127 -2.344 1.00 84.56 94 ARG A CA 1
ATOM 755 C C . ARG A 1 94 ? -16.771 -10.502 -3.704 1.00 84.56 94 ARG A C 1
ATOM 757 O O . ARG A 1 94 ? -17.827 -9.912 -3.906 1.00 84.56 94 ARG A O 1
ATOM 764 N N . GLY A 1 95 ? -15.837 -10.613 -4.649 1.00 86.06 95 GLY A N 1
ATOM 765 C CA . GLY A 1 95 ? -15.961 -9.982 -5.969 1.00 86.06 95 GLY A CA 1
ATOM 766 C C . GLY A 1 95 ? -15.554 -8.504 -6.012 1.00 86.06 95 GLY A C 1
ATOM 767 O O . GLY A 1 95 ? -15.678 -7.871 -7.063 1.00 86.06 95 GLY A O 1
ATOM 768 N N . LEU A 1 96 ? -15.024 -7.945 -4.916 1.00 87.75 96 LEU A N 1
ATOM 769 C CA . LEU A 1 96 ? -14.431 -6.611 -4.930 1.00 87.75 96 LEU A CA 1
ATOM 770 C C . LEU A 1 96 ? -13.260 -6.570 -5.918 1.00 87.75 96 LEU A C 1
ATOM 772 O O . LEU A 1 96 ? -12.258 -7.267 -5.762 1.00 87.75 96 LEU A O 1
ATOM 776 N N . ASN A 1 97 ? -13.375 -5.724 -6.939 1.00 90.75 97 ASN A N 1
ATOM 777 C CA . ASN A 1 97 ? -12.322 -5.603 -7.934 1.00 90.75 97 ASN A CA 1
ATOM 778 C C . ASN A 1 97 ? -11.091 -4.872 -7.358 1.00 90.75 97 ASN A C 1
ATOM 780 O O . ASN A 1 97 ? -11.194 -3.956 -6.533 1.00 90.75 97 ASN A O 1
ATOM 784 N N . THR A 1 98 ? -9.912 -5.229 -7.865 1.00 85.00 98 THR A N 1
ATOM 785 C CA . THR A 1 98 ? -8.626 -4.683 -7.413 1.00 85.00 98 THR A CA 1
ATOM 786 C C . THR A 1 98 ? -8.533 -3.161 -7.561 1.00 85.00 98 THR A C 1
ATOM 788 O O . THR A 1 98 ? -7.888 -2.498 -6.750 1.00 85.00 98 THR A O 1
ATOM 791 N N . LYS A 1 99 ? -9.174 -2.572 -8.579 1.00 87.06 99 LYS A N 1
ATOM 792 C CA . LYS A 1 99 ? -9.145 -1.120 -8.819 1.00 87.06 99 LYS A CA 1
ATOM 793 C C . LYS A 1 99 ? -9.919 -0.362 -7.736 1.00 87.06 99 LYS A C 1
ATOM 795 O O . LYS A 1 99 ? -9.419 0.635 -7.218 1.00 87.06 99 LYS A O 1
ATOM 800 N N . THR A 1 100 ? -11.097 -0.851 -7.365 1.00 89.38 100 THR A N 1
ATOM 801 C CA . THR A 1 100 ? -11.941 -0.302 -6.303 1.00 89.38 100 THR A CA 1
ATOM 802 C C . THR A 1 100 ? -11.256 -0.464 -4.956 1.00 89.38 100 THR A C 1
ATOM 804 O O . THR A 1 100 ? -11.129 0.524 -4.238 1.00 89.38 100 THR A O 1
ATOM 807 N N . ALA A 1 101 ? -10.714 -1.650 -4.654 1.00 88.06 101 ALA A N 1
ATOM 808 C CA . ALA A 1 101 ? -9.954 -1.877 -3.426 1.00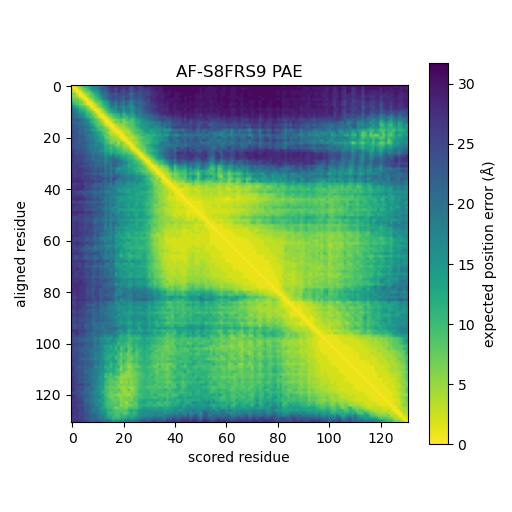 88.06 101 ALA A CA 1
ATOM 809 C C . ALA A 1 101 ? -8.782 -0.886 -3.293 1.00 88.06 101 ALA A C 1
ATOM 811 O O . ALA A 1 101 ? -8.654 -0.196 -2.280 1.00 88.06 101 ALA A O 1
ATOM 812 N N . LYS A 1 102 ? -7.977 -0.723 -4.355 1.00 86.56 102 LYS A N 1
ATOM 813 C CA . LYS A 1 102 ? -6.876 0.256 -4.390 1.00 86.56 102 LYS A CA 1
ATOM 814 C C . LYS A 1 102 ? -7.368 1.691 -4.184 1.00 86.56 102 LYS A C 1
ATOM 816 O O . LYS A 1 102 ? -6.733 2.445 -3.452 1.00 86.56 102 LYS A O 1
ATOM 821 N N . SER A 1 103 ? -8.495 2.069 -4.789 1.00 89.38 103 SER A N 1
ATOM 822 C CA . SER A 1 103 ? -9.083 3.404 -4.618 1.00 89.38 103 SER A CA 1
ATOM 823 C C . SER A 1 103 ? -9.558 3.653 -3.1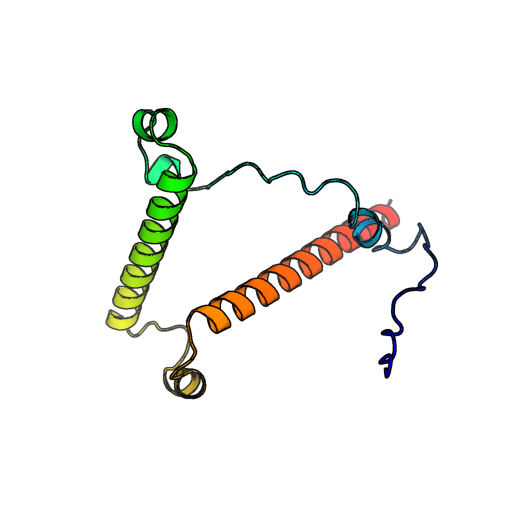84 1.00 89.38 103 SER A C 1
ATOM 825 O O . SER A 1 103 ? -9.320 4.733 -2.646 1.00 89.38 103 SER A O 1
ATOM 827 N N . MET A 1 104 ? -10.192 2.664 -2.549 1.00 91.19 104 MET A N 1
ATOM 828 C CA . MET A 1 104 ? -10.638 2.756 -1.155 1.00 91.19 104 MET A CA 1
ATOM 829 C C . MET A 1 104 ? -9.448 2.921 -0.208 1.00 91.19 104 MET A C 1
ATOM 831 O O . MET A 1 104 ? -9.438 3.831 0.617 1.00 91.19 104 MET A O 1
ATOM 835 N N . VAL A 1 105 ? -8.404 2.102 -0.379 1.00 89.75 105 VAL A N 1
ATOM 836 C CA . VAL A 1 105 ? -7.166 2.200 0.411 1.00 89.75 105 VAL A CA 1
ATOM 837 C C . VAL A 1 105 ? -6.475 3.547 0.191 1.00 89.75 105 VAL A C 1
ATOM 839 O O . VAL A 1 105 ? -6.000 4.157 1.147 1.00 89.75 105 VAL A O 1
ATOM 842 N N . ALA A 1 106 ? -6.445 4.054 -1.044 1.00 87.06 106 ALA A N 1
ATOM 843 C CA . ALA A 1 106 ? -5.878 5.367 -1.339 1.00 87.06 106 ALA A CA 1
ATOM 844 C C . ALA A 1 106 ? -6.649 6.507 -0.648 1.00 87.06 106 ALA A C 1
ATOM 846 O O . ALA A 1 106 ? -6.017 7.428 -0.125 1.00 87.06 106 ALA A O 1
ATOM 847 N N . GLY A 1 107 ? -7.985 6.428 -0.614 1.00 88.50 107 GLY A N 1
ATOM 848 C CA . GLY A 1 107 ? -8.844 7.345 0.140 1.00 88.50 107 GLY A CA 1
ATOM 849 C C . GLY A 1 107 ? -8.545 7.295 1.636 1.00 88.50 107 GLY A C 1
ATOM 850 O O . GLY A 1 107 ? -8.137 8.299 2.210 1.00 88.50 107 GLY A O 1
ATOM 851 N N . LEU A 1 108 ? -8.591 6.102 2.234 1.00 92.62 108 LEU A N 1
ATOM 852 C CA . LEU A 1 108 ? -8.273 5.896 3.652 1.00 92.62 108 LEU A CA 1
ATOM 853 C C . LEU A 1 108 ? -6.882 6.417 4.027 1.00 92.62 108 LEU A C 1
ATOM 855 O O . LEU A 1 108 ? -6.709 7.072 5.051 1.00 92.62 108 LEU A O 1
ATOM 859 N N . HIS A 1 109 ? -5.874 6.163 3.191 1.00 88.50 109 HIS A N 1
ATOM 860 C CA . HIS A 1 109 ? -4.522 6.665 3.418 1.00 88.50 109 HIS A CA 1
ATOM 861 C C . HIS A 1 109 ? -4.453 8.197 3.341 1.00 88.50 109 HIS A C 1
ATOM 863 O O . HIS A 1 109 ? -3.725 8.826 4.114 1.00 88.50 109 HIS A O 1
ATOM 869 N N . ARG A 1 110 ? -5.190 8.821 2.416 1.00 86.62 110 ARG A N 1
ATOM 870 C CA . ARG A 1 110 ? -5.296 10.283 2.341 1.00 86.62 110 ARG A CA 1
ATOM 871 C C . ARG A 1 110 ? -5.922 10.839 3.619 1.00 86.62 110 ARG A C 1
ATOM 873 O O . ARG A 1 110 ? -5.336 11.743 4.214 1.00 86.62 110 ARG A O 1
ATOM 880 N N . ASP A 1 111 ? -7.036 10.264 4.054 1.00 88.56 111 ASP A N 1
ATOM 881 C CA . ASP A 1 111 ? -7.775 10.709 5.236 1.00 88.56 111 ASP A CA 1
ATOM 882 C C . ASP A 1 111 ? -6.933 10.542 6.507 1.00 88.56 111 ASP A C 1
ATOM 884 O O . ASP A 1 111 ? -6.797 11.473 7.303 1.00 88.56 111 ASP A O 1
ATOM 888 N N . ALA A 1 112 ? -6.260 9.399 6.658 1.00 90.50 112 ALA A N 1
ATOM 889 C CA . ALA A 1 112 ? -5.345 9.141 7.767 1.00 90.50 112 ALA A CA 1
ATOM 890 C C . ALA A 1 112 ? -4.184 10.148 7.815 1.00 90.50 112 ALA A C 1
ATOM 892 O O . ALA A 1 112 ? -3.808 10.618 8.892 1.00 90.50 112 ALA A O 1
ATOM 893 N N . ASN A 1 113 ? -3.619 10.516 6.661 1.00 85.31 113 ASN A N 1
ATOM 894 C CA . ASN A 1 113 ? -2.578 11.542 6.601 1.00 85.31 113 ASN A CA 1
ATOM 895 C C . ASN A 1 113 ? -3.113 12.925 6.971 1.00 85.31 113 ASN A C 1
ATOM 897 O O . ASN A 1 113 ? -2.438 13.657 7.694 1.00 85.31 113 ASN A O 1
ATOM 901 N N . GLU A 1 114 ? -4.311 13.287 6.512 1.00 86.25 114 GLU A N 1
ATOM 902 C CA . GLU A 1 114 ? -4.938 14.556 6.879 1.00 86.25 114 GLU A CA 1
ATOM 903 C C . GLU A 1 114 ? -5.175 14.637 8.392 1.00 86.25 114 GLU A C 1
ATOM 905 O O . GLU A 1 114 ? -4.779 15.617 9.028 1.00 86.25 114 GLU A O 1
ATOM 910 N N . LEU A 1 115 ? -5.731 13.579 8.989 1.00 89.8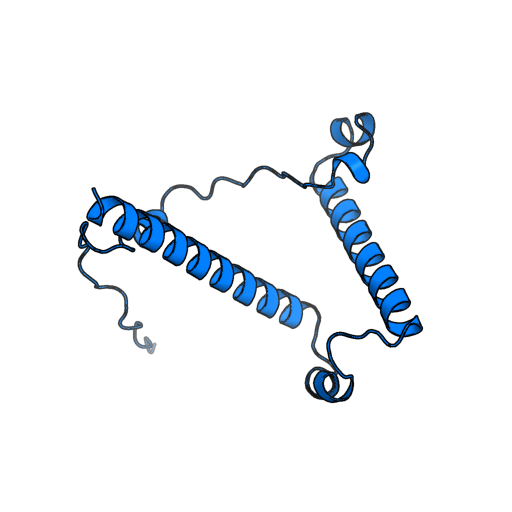1 115 LEU A N 1
ATOM 911 C CA . LEU A 1 115 ? -5.926 13.472 10.435 1.00 89.81 115 LEU A CA 1
ATOM 912 C C . LEU A 1 115 ? -4.603 13.563 11.197 1.00 89.81 115 LEU A C 1
ATOM 914 O O . LEU A 1 115 ? -4.510 14.283 12.191 1.00 89.81 115 LEU A O 1
ATOM 918 N N . ARG A 1 116 ? -3.552 12.894 10.712 1.00 88.81 116 ARG A N 1
ATOM 919 C CA . ARG A 1 116 ? -2.213 12.974 11.307 1.00 88.81 116 ARG A CA 1
ATOM 920 C C . ARG A 1 116 ? -1.667 14.401 11.277 1.00 88.81 116 ARG A C 1
ATOM 922 O O . ARG A 1 116 ? -1.105 14.849 12.273 1.00 88.81 116 ARG A O 1
ATOM 929 N N . MET A 1 117 ? -1.837 15.120 10.168 1.00 84.56 117 MET A N 1
ATOM 930 C CA . MET A 1 117 ? -1.404 16.515 10.061 1.00 84.56 117 MET A CA 1
ATOM 931 C C . MET A 1 117 ? -2.189 17.427 11.006 1.00 84.56 117 MET A C 1
ATOM 933 O O . MET A 1 117 ? -1.573 18.217 11.717 1.00 84.56 117 MET A O 1
ATOM 937 N N . LYS A 1 118 ? -3.518 17.276 11.079 1.00 86.06 118 LYS A N 1
ATOM 938 C CA . LYS A 1 118 ? -4.362 18.003 12.044 1.00 86.06 118 LYS A CA 1
ATOM 939 C C . LYS A 1 118 ? -3.904 17.747 13.480 1.00 86.06 118 LYS A C 1
ATOM 941 O O . LYS A 1 118 ? -3.688 18.694 14.229 1.00 86.06 118 LYS A O 1
ATOM 946 N N . ARG A 1 119 ? -3.656 16.484 13.842 1.00 89.06 119 ARG A N 1
ATOM 947 C CA . ARG A 1 119 ? -3.141 16.109 15.167 1.00 89.06 119 ARG A CA 1
ATOM 948 C C . ARG A 1 119 ? -1.821 16.810 15.494 1.00 89.06 119 ARG A C 1
ATOM 950 O O . ARG A 1 119 ? -1.672 17.342 16.586 1.00 89.06 119 ARG A O 1
ATOM 957 N N . LEU A 1 120 ? -0.878 16.842 14.551 1.00 86.50 120 LEU A N 1
ATOM 958 C CA . LEU A 1 120 ? 0.415 17.503 14.749 1.00 86.50 120 LEU A CA 1
ATOM 959 C C . LEU A 1 120 ? 0.277 19.017 14.946 1.00 86.50 120 LEU A C 1
ATOM 961 O O . LEU A 1 120 ? 1.001 19.585 15.760 1.00 86.50 120 LEU A O 1
ATOM 965 N N . GLU A 1 121 ? -0.630 19.678 14.224 1.00 83.88 121 GLU A N 1
ATOM 966 C CA . GLU A 1 121 ? -0.870 21.110 14.427 1.00 83.88 121 GLU A CA 1
ATOM 967 C C . GLU A 1 121 ? -1.568 21.394 15.765 1.00 83.88 121 GLU A C 1
ATOM 969 O O . GLU A 1 121 ? -1.176 22.332 16.458 1.00 83.88 121 GLU A O 1
ATOM 974 N N . LEU A 1 122 ? -2.510 20.545 16.196 1.00 86.19 122 LEU A N 1
ATOM 975 C CA . LEU A 1 122 ? -3.084 20.62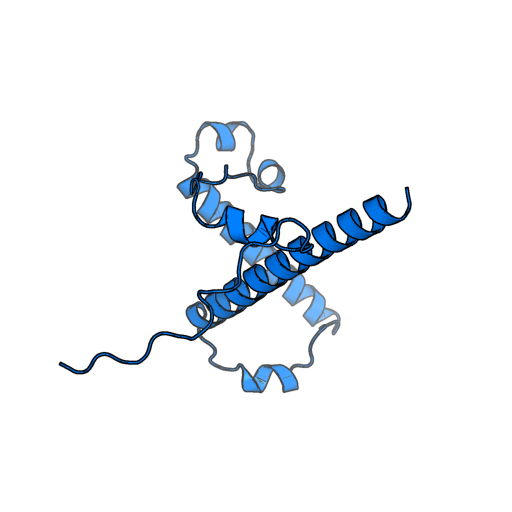1 17.546 1.00 86.19 122 LEU A CA 1
ATOM 976 C C . LEU A 1 122 ? -2.004 20.484 18.625 1.00 86.19 122 LEU A C 1
ATOM 978 O O . LEU A 1 122 ? -1.911 21.326 19.513 1.00 86.19 122 LEU A O 1
ATOM 982 N N . GLU A 1 123 ? -1.143 19.469 18.526 1.00 86.94 123 GLU A N 1
ATOM 983 C CA . GLU A 1 123 ? -0.035 19.267 19.468 1.00 86.94 123 GLU A CA 1
ATOM 984 C C . GLU A 1 123 ? 0.942 20.457 19.498 1.00 86.94 123 GLU A C 1
ATOM 986 O O . GLU A 1 123 ? 1.610 20.689 20.507 1.00 86.94 123 GLU A O 1
ATOM 991 N N . ARG A 1 124 ? 1.087 21.195 18.392 1.00 82.88 124 ARG A N 1
ATOM 992 C CA . ARG A 1 124 ? 1.903 22.419 18.338 1.00 82.88 124 ARG A CA 1
ATOM 993 C C . ARG A 1 124 ? 1.199 23.599 18.992 1.00 82.88 124 ARG A C 1
ATOM 995 O O . ARG A 1 124 ? 1.844 24.325 19.741 1.00 82.88 124 ARG A O 1
ATOM 1002 N N . ALA A 1 125 ? -0.089 23.787 18.718 1.00 80.94 125 ALA A N 1
ATOM 1003 C CA . ALA A 1 125 ? -0.883 24.857 19.312 1.00 80.94 125 ALA A CA 1
ATOM 1004 C C . ALA A 1 125 ? -0.936 24.711 20.839 1.00 80.94 125 ALA A C 1
ATOM 1006 O O . ALA A 1 125 ? -0.595 25.653 21.544 1.00 80.94 125 ALA A O 1
ATOM 1007 N N . VAL A 1 126 ? -1.220 23.503 21.340 1.00 85.12 126 VAL A N 1
ATOM 1008 C CA . VAL A 1 126 ? -1.212 23.198 22.781 1.00 85.12 126 VAL A CA 1
ATOM 1009 C C . VAL A 1 126 ? 0.156 23.485 23.403 1.00 85.12 126 VAL A C 1
ATOM 1011 O O . VAL A 1 126 ? 0.231 24.147 24.432 1.00 85.12 126 VAL A O 1
ATOM 1014 N N . ARG A 1 127 ? 1.253 23.060 22.757 1.00 81.88 127 ARG A N 1
ATOM 1015 C CA . ARG A 1 127 ? 2.615 23.379 23.223 1.00 81.88 127 ARG A CA 1
ATOM 1016 C C . ARG A 1 127 ? 2.902 24.878 23.278 1.00 81.88 127 ARG A C 1
ATOM 1018 O O . ARG A 1 127 ? 3.644 25.303 24.150 1.00 81.88 127 ARG A O 1
ATOM 1025 N N . LYS A 1 128 ? 2.343 25.663 22.356 1.00 74.31 128 LYS A N 1
ATOM 1026 C CA . LYS A 1 128 ? 2.513 27.120 22.320 1.00 74.31 128 LYS A CA 1
ATOM 1027 C C . LYS A 1 128 ? 1.706 27.834 23.411 1.00 74.31 128 LYS A C 1
ATOM 1029 O O . LYS A 1 128 ? 2.119 28.897 23.836 1.00 74.31 128 LYS A O 1
ATOM 1034 N N . THR A 1 129 ? 0.574 27.276 23.836 1.00 71.25 129 THR A N 1
ATOM 1035 C CA . THR A 1 129 ? -0.283 27.849 24.891 1.00 71.25 129 THR A CA 1
ATOM 1036 C C . THR A 1 129 ? 0.220 27.545 26.309 1.00 71.25 129 THR A C 1
ATOM 1038 O O . THR A 1 129 ? -0.179 28.220 27.248 1.00 71.25 129 THR A O 1
ATOM 1041 N N . LEU A 1 130 ? 1.076 26.530 26.476 1.00 63.94 130 LEU A N 1
ATOM 1042 C CA . LEU A 1 130 ? 1.645 26.118 27.770 1.00 63.94 130 LEU A CA 1
ATOM 1043 C C . LEU A 1 130 ? 2.999 26.784 28.107 1.00 63.94 130 LEU A C 1
ATOM 1045 O O . LEU A 1 130 ? 3.615 26.417 29.106 1.00 63.94 130 LEU A O 1
ATOM 1049 N N . LEU A 1 131 ? 3.460 27.723 27.277 1.00 49.12 131 LEU A N 1
ATOM 1050 C CA . LEU A 1 131 ? 4.628 28.590 27.489 1.00 49.12 131 LEU A CA 1
ATOM 1051 C C . LEU A 1 131 ? 4.155 30.041 27.586 1.00 49.12 131 LEU A C 1
ATOM 1053 O O . LEU A 1 131 ? 4.754 30.785 28.387 1.00 49.12 131 LEU A O 1
#

Sequence (131 aa):
MSTGPSSPLDTAPYDPSHPYARIYTRKEGAKRRKMWNHAHEKSLFTPQEISTMGAPHRRTIYTASLEAHIDRLHAQLLGYALFPVPFEKLESFRGLNTKTAKSMVAGLHRDANELRMKRLELERAVRKTLL

Radius of gyration: 21.94 Å; Cα contacts (8 Å, |Δi|>4): 25; chains: 1; bounding box: 53×55×48 Å

pLDDT: mean 77.86, std 15.97, range [36.31, 93.38]

Organism: Fomitopsis schrenkii (NCBI:txid2126942)

Mean predicted aligned error: 13.2 Å

Foldseek 3Di:
DDDDDDDDDDDDPQDVLDLCSVVVVVPDPDPDPPPPDDPCLVVQDDPVCVVPPDPVVSVVSVVVVVVVVVVVVVVVCVVVVNDPDDVVVCVVCPPPDPVNVVVVVVVVVVVVVSVVVSVVSVVVSVVVVVD